Protein AF-A0A820IAK4-F1 (afdb_monomer_lite)

Foldseek 3Di:
DDDDDDPPPPPPPPPQPPDVPVPDDPVNVDPCVVDVPVPDDPVVVCVVVVADPVGDDPVRVCVVVVD

Sequence (67 aa):
MEEEPNGDTKNIIVNLPQDPIKNLTVAEMYDKEKYDLSTMVEVDVFTMLDATREGLTDEEVNERLLK

Secondary structure (DSSP, 8-state):
-----------------S-GGGG--HHHH--TTT--TTTS-HHHHHHHTT-BTTB--HHHHHHHH--

pLDDT: mean 71.8, std 14.2, range [46.56, 92.56]

Structure (mmCIF, N/CA/C/O backbone):
data_AF-A0A820IAK4-F1
#
_entry.id   AF-A0A820IAK4-F1
#
loo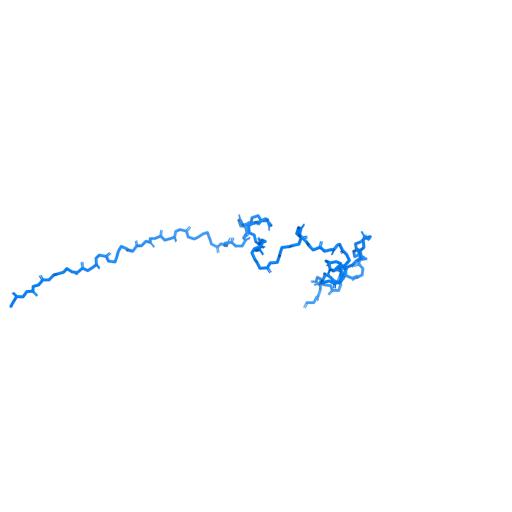p_
_atom_site.group_PDB
_atom_site.id
_atom_site.type_symbol
_atom_site.label_atom_id
_atom_site.label_alt_id
_atom_site.label_comp_id
_atom_site.label_asym_id
_atom_site.label_entity_id
_atom_site.label_seq_id
_atom_site.pdbx_PDB_ins_code
_atom_site.Cartn_x
_atom_site.Cartn_y
_atom_site.Cartn_z
_atom_site.occupancy
_atom_site.B_iso_or_equiv
_atom_site.auth_seq_id
_atom_site.auth_comp_id
_atom_site.auth_asym_id
_atom_site.auth_atom_id
_atom_site.pdbx_PDB_model_num
ATOM 1 N N . MET A 1 1 ? -62.317 5.804 19.458 1.00 50.38 1 MET A N 1
ATOM 2 C CA . MET A 1 1 ? -61.410 5.127 20.400 1.00 50.38 1 MET A CA 1
ATOM 3 C C . MET A 1 1 ? -60.859 3.939 19.653 1.00 50.38 1 MET A C 1
ATOM 5 O O . MET A 1 1 ? -61.586 2.971 19.511 1.00 50.38 1 MET A O 1
ATOM 9 N N . GLU A 1 2 ? -59.655 4.056 19.111 1.00 46.56 2 GLU A N 1
ATOM 10 C CA . GLU A 1 2 ? -58.865 2.906 18.669 1.00 46.56 2 GLU A CA 1
ATOM 11 C C . GLU A 1 2 ? -57.442 3.202 19.132 1.00 46.56 2 GLU A C 1
ATOM 13 O O . GLU A 1 2 ? -56.807 4.136 18.644 1.00 46.56 2 GLU A O 1
ATOM 18 N N . GLU A 1 3 ? -57.039 2.516 20.197 1.00 52.94 3 GLU A N 1
ATOM 19 C CA . GLU A 1 3 ? -55.674 2.528 20.706 1.00 52.94 3 GLU A CA 1
ATOM 20 C C . GLU A 1 3 ? -54.875 1.376 20.075 1.00 52.94 3 GLU A C 1
ATOM 22 O O . GLU A 1 3 ? -55.445 0.325 19.773 1.00 52.94 3 GLU A O 1
ATOM 27 N N . GLU A 1 4 ?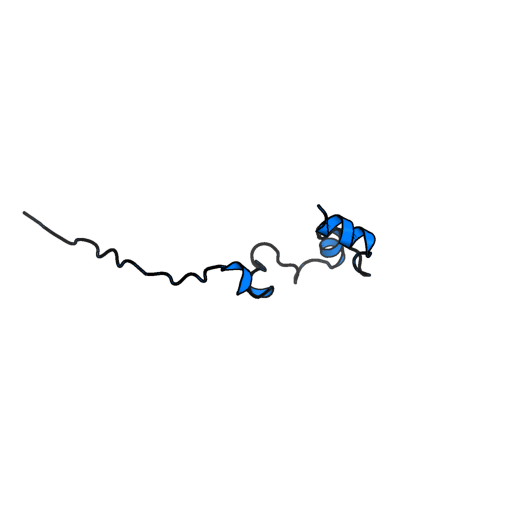 -53.553 1.594 20.004 1.00 54.44 4 GLU A N 1
ATOM 28 C CA . GLU A 1 4 ? -52.454 0.619 19.861 1.00 54.44 4 GLU A CA 1
ATOM 29 C C . GLU A 1 4 ? -52.118 0.102 18.432 1.00 54.44 4 GLU A C 1
ATOM 31 O O . GLU A 1 4 ? -53.006 -0.055 17.597 1.00 54.44 4 GLU A O 1
ATOM 36 N N . PRO A 1 5 ? -50.827 -0.171 18.111 1.00 52.00 5 PRO A N 1
ATOM 37 C CA . PRO A 1 5 ? -49.782 -0.557 19.054 1.00 52.00 5 PRO A CA 1
ATOM 38 C C . PRO A 1 5 ? -48.609 0.416 19.156 1.00 52.00 5 PRO A C 1
ATOM 40 O O . PRO A 1 5 ? -47.961 0.790 18.176 1.00 52.00 5 PRO A O 1
ATOM 43 N N . ASN A 1 6 ? -48.309 0.747 20.407 1.00 56.22 6 ASN A N 1
ATOM 44 C CA . ASN A 1 6 ? -47.039 1.260 20.874 1.00 56.22 6 ASN A CA 1
ATOM 45 C C . ASN A 1 6 ? -45.913 0.312 20.419 1.00 56.22 6 ASN A C 1
ATOM 47 O O . ASN A 1 6 ? -45.798 -0.821 20.886 1.00 56.22 6 ASN A O 1
ATOM 51 N N . GLY A 1 7 ? -45.122 0.747 19.438 1.00 55.41 7 GLY A N 1
ATOM 52 C CA . GLY A 1 7 ? -43.992 -0.021 18.933 1.00 55.41 7 GLY A CA 1
ATOM 53 C C . GLY A 1 7 ? -42.917 -0.108 20.006 1.00 55.41 7 GLY A C 1
ATOM 54 O O . GLY A 1 7 ? -42.249 0.888 20.274 1.00 55.41 7 GLY A O 1
ATOM 55 N N . ASP A 1 8 ? -42.755 -1.293 20.597 1.00 56.31 8 ASP A N 1
ATOM 56 C CA . ASP A 1 8 ? -41.681 -1.627 21.529 1.00 56.31 8 ASP A CA 1
ATOM 57 C C . ASP A 1 8 ? -40.316 -1.284 20.913 1.00 56.31 8 ASP A C 1
ATOM 59 O O . ASP A 1 8 ? -39.688 -2.096 20.222 1.00 56.31 8 ASP A O 1
ATOM 63 N N . THR A 1 9 ? -39.816 -0.078 21.176 1.00 58.34 9 THR A N 1
ATOM 64 C CA . THR A 1 9 ? -38.415 0.270 20.971 1.00 58.34 9 THR A CA 1
ATOM 65 C C . THR A 1 9 ? -37.612 -0.502 22.005 1.00 58.34 9 THR A C 1
ATOM 67 O O . THR A 1 9 ? -37.296 -0.034 23.097 1.00 58.34 9 THR A O 1
ATOM 70 N N . LYS A 1 10 ? -37.300 -1.754 21.669 1.00 58.56 10 LYS A N 1
ATOM 71 C CA . LYS A 1 10 ? -36.334 -2.551 22.415 1.00 58.56 10 LYS A CA 1
ATOM 72 C C . LYS A 1 10 ? -35.024 -1.774 22.396 1.00 58.56 10 LYS A C 1
ATOM 74 O O . LYS A 1 10 ? -34.365 -1.700 21.363 1.00 58.56 10 LYS A O 1
ATOM 79 N N . ASN A 1 11 ? -34.662 -1.182 23.530 1.00 54.47 11 ASN A N 1
ATOM 80 C CA . ASN A 1 11 ? -33.333 -0.628 23.742 1.00 54.47 11 ASN A CA 1
ATOM 81 C C . ASN A 1 11 ? -32.331 -1.781 23.635 1.00 54.47 11 ASN A C 1
ATOM 83 O O . ASN A 1 11 ? -32.122 -2.537 24.583 1.00 54.47 11 ASN A O 1
ATOM 87 N N . ILE A 1 12 ? -31.753 -1.952 22.448 1.00 62.91 12 ILE A N 1
ATOM 88 C CA . ILE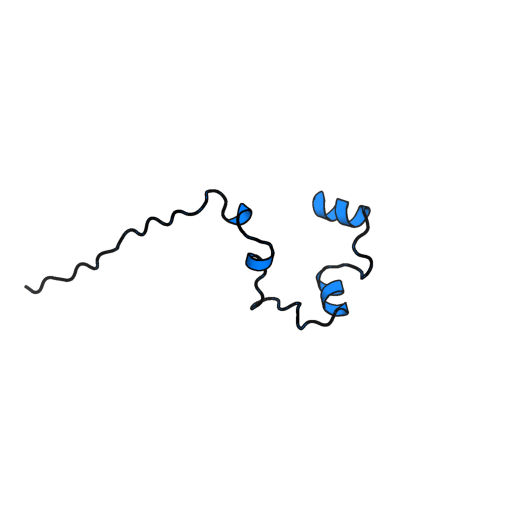 A 1 12 ? -30.669 -2.899 22.218 1.00 62.91 12 ILE A CA 1
ATOM 89 C C . ILE A 1 12 ? -29.433 -2.277 22.859 1.00 62.91 12 ILE A C 1
ATOM 91 O O . ILE A 1 12 ? -28.871 -1.312 22.345 1.00 62.91 12 ILE A O 1
ATOM 95 N N . ILE A 1 13 ? -29.022 -2.813 24.006 1.00 60.41 13 ILE A N 1
ATOM 96 C CA . ILE A 1 13 ? -27.736 -2.474 24.612 1.00 60.41 13 ILE A CA 1
ATOM 97 C C . ILE A 1 13 ? -26.664 -3.099 23.717 1.00 60.41 13 ILE A C 1
ATOM 99 O O . ILE A 1 13 ? -26.365 -4.288 23.817 1.00 60.41 13 ILE A O 1
ATOM 103 N N . VAL A 1 14 ? -26.123 -2.308 22.791 1.00 58.28 14 VAL A N 1
ATOM 104 C CA . VAL A 1 14 ? -24.980 -2.718 21.977 1.00 58.28 14 VAL A CA 1
ATOM 105 C C . VAL A 1 14 ? -23.753 -2.622 22.875 1.00 58.28 14 VAL A C 1
ATOM 107 O O . VAL A 1 14 ? -23.313 -1.524 23.212 1.00 58.28 14 VAL A O 1
ATOM 110 N N . ASN A 1 15 ? -23.218 -3.764 23.310 1.00 53.41 15 ASN A N 1
ATOM 111 C CA . ASN A 1 15 ? -21.939 -3.803 24.015 1.00 53.41 15 ASN A CA 1
ATOM 112 C C . ASN A 1 15 ? -20.821 -3.531 23.000 1.00 53.41 15 ASN A C 1
ATOM 114 O O . ASN A 1 15 ? -20.186 -4.456 22.494 1.00 53.41 15 ASN A O 1
ATOM 118 N N . LEU A 1 16 ? -20.652 -2.262 22.629 1.00 55.03 16 LEU A N 1
ATOM 119 C CA . LEU A 1 16 ? -19.570 -1.839 21.757 1.00 55.03 16 LEU A CA 1
ATOM 120 C C . LEU A 1 16 ? -18.273 -1.885 22.581 1.00 55.03 16 LEU A C 1
ATOM 122 O O . LEU A 1 16 ? -18.228 -1.278 23.656 1.00 55.03 16 LEU A O 1
ATOM 126 N N . PRO A 1 17 ? -17.228 -2.604 22.139 1.00 58.88 17 PRO A N 1
ATOM 127 C CA . PRO A 1 17 ? -15.934 -2.530 22.802 1.00 58.88 17 PRO A CA 1
ATOM 128 C C . PRO A 1 17 ? -15.489 -1.063 22.868 1.00 58.88 17 PRO A C 1
ATOM 130 O O . PRO A 1 17 ? -15.649 -0.329 21.897 1.00 58.88 17 PRO A O 1
ATOM 133 N N . GLN A 1 18 ? -14.945 -0.650 24.019 1.00 63.88 18 GLN A N 1
ATOM 134 C CA . GLN A 1 18 ? -14.500 0.727 24.310 1.00 63.88 18 GLN A CA 1
ATOM 135 C C . GLN A 1 18 ? -13.551 1.301 23.239 1.00 63.88 18 GLN A C 1
ATOM 137 O O . GLN A 1 18 ? -13.480 2.511 23.083 1.00 63.88 18 GLN A O 1
ATOM 142 N N . ASP A 1 19 ? -12.893 0.431 22.465 1.00 57.22 19 ASP A N 1
ATOM 143 C CA . ASP A 1 19 ? -12.103 0.764 21.283 1.00 57.22 19 ASP A CA 1
ATOM 144 C C . ASP A 1 19 ? -12.420 -0.233 20.146 1.00 57.22 19 ASP A C 1
ATOM 146 O O . ASP A 1 19 ? -11.757 -1.270 20.037 1.00 57.22 19 ASP A O 1
ATOM 150 N N . PRO A 1 20 ? -13.410 0.028 19.275 1.00 55.94 20 PRO A N 1
ATOM 151 C CA . PRO A 1 20 ? -13.768 -0.898 18.197 1.00 55.94 20 PRO A CA 1
ATOM 152 C C . PRO A 1 20 ? -12.616 -1.129 17.213 1.00 55.94 20 PRO A C 1
ATOM 154 O O . PRO A 1 20 ? -12.505 -2.209 16.650 1.00 55.94 20 PRO A O 1
ATOM 157 N N . ILE A 1 21 ? -11.704 -0.163 17.075 1.00 55.94 21 ILE A N 1
ATOM 158 C CA . ILE A 1 21 ? -10.548 -0.245 16.174 1.00 55.94 21 ILE A CA 1
ATOM 159 C C . ILE A 1 21 ? -9.502 -1.265 16.661 1.00 55.94 21 ILE A C 1
ATOM 161 O O . ILE A 1 21 ? -8.831 -1.879 15.840 1.00 55.94 21 ILE A O 1
ATOM 165 N N . LYS A 1 22 ? -9.368 -1.499 17.976 1.00 57.50 22 LYS A N 1
ATOM 166 C CA . LYS A 1 22 ? -8.316 -2.383 18.524 1.00 57.50 22 LYS A CA 1
ATOM 167 C C . LYS A 1 22 ? -8.617 -3.876 18.393 1.00 57.50 22 LYS A C 1
ATOM 169 O O . LYS A 1 22 ? -7.704 -4.683 18.536 1.00 57.50 22 LYS A O 1
ATOM 174 N N . ASN A 1 23 ? -9.873 -4.235 18.139 1.00 61.12 23 ASN A N 1
ATOM 175 C CA . ASN A 1 23 ? -10.313 -5.629 18.041 1.00 61.12 23 ASN A CA 1
ATOM 176 C C . ASN A 1 23 ? -10.567 -6.081 16.600 1.00 61.12 23 ASN A C 1
ATOM 178 O O . ASN A 1 23 ? -10.886 -7.248 16.393 1.00 61.12 23 ASN A O 1
ATOM 182 N N . LEU A 1 24 ? -10.452 -5.177 15.627 1.00 56.78 24 LEU A N 1
ATOM 183 C CA . LEU A 1 24 ? -10.600 -5.514 14.219 1.00 56.78 24 LEU A CA 1
ATOM 184 C C . LEU A 1 24 ? -9.275 -6.054 13.694 1.00 56.78 24 LEU A C 1
ATOM 186 O O . LEU A 1 24 ? -8.216 -5.446 13.851 1.00 56.78 24 LEU A O 1
ATOM 190 N N . THR A 1 25 ? -9.337 -7.205 13.045 1.00 69.00 25 THR A N 1
ATOM 191 C CA . THR A 1 25 ? -8.234 -7.691 12.227 1.00 69.00 25 THR A CA 1
ATOM 192 C C . THR A 1 25 ? -8.091 -6.806 10.988 1.00 69.00 25 THR A C 1
ATOM 194 O O . THR A 1 25 ? -9.056 -6.215 10.505 1.00 69.00 25 THR A O 1
ATOM 197 N N . VAL A 1 26 ? -6.884 -6.739 10.419 1.00 65.00 26 VAL A N 1
ATOM 198 C CA . VAL A 1 26 ? -6.632 -5.995 9.168 1.00 65.00 26 VAL A CA 1
ATOM 199 C C . VAL A 1 26 ? -7.589 -6.436 8.052 1.00 65.00 26 VAL A C 1
ATOM 201 O O . VAL A 1 26 ? -8.039 -5.611 7.263 1.00 65.00 26 VAL A O 1
ATOM 204 N N . ALA A 1 27 ? -7.958 -7.720 8.029 1.00 63.97 27 ALA A N 1
ATOM 205 C CA . ALA A 1 27 ? -8.928 -8.268 7.086 1.00 63.97 27 ALA A CA 1
ATOM 206 C C . ALA A 1 27 ? -10.350 -7.706 7.277 1.00 63.97 27 ALA A C 1
ATOM 208 O O . ALA A 1 27 ? -11.060 -7.536 6.295 1.00 63.97 27 ALA A O 1
ATOM 209 N N . GLU A 1 28 ? -10.759 -7.390 8.508 1.00 68.75 28 GLU A N 1
ATOM 210 C CA . GLU A 1 28 ? -12.069 -6.793 8.815 1.00 68.75 28 GLU A CA 1
ATOM 211 C C . GLU A 1 28 ? -12.093 -5.274 8.591 1.00 68.75 28 GLU A C 1
ATOM 213 O O . GLU A 1 28 ? -13.156 -4.701 8.365 1.00 68.75 28 GLU A O 1
ATOM 218 N N . MET A 1 29 ? -10.931 -4.613 8.625 1.00 65.00 29 MET A N 1
ATOM 219 C CA . MET A 1 29 ? -10.793 -3.198 8.244 1.00 65.00 29 MET A CA 1
ATOM 220 C C . MET A 1 29 ? -10.711 -3.003 6.724 1.00 65.00 29 MET A C 1
ATOM 222 O O . MET A 1 29 ? -10.935 -1.900 6.223 1.00 65.00 29 MET A O 1
ATOM 226 N N . TYR A 1 30 ? -10.368 -4.061 5.992 1.00 71.31 30 TYR A N 1
ATOM 227 C CA . TYR A 1 30 ? -10.235 -4.039 4.548 1.00 71.31 30 TYR A CA 1
ATOM 228 C C . TYR A 1 30 ? -11.601 -4.188 3.863 1.00 71.31 30 TYR A C 1
ATOM 230 O O . TYR A 1 30 ? -12.167 -5.275 3.760 1.00 71.31 30 TYR A O 1
ATOM 238 N N . ASP A 1 31 ? -12.131 -3.070 3.366 1.00 75.19 31 ASP A N 1
ATOM 239 C CA . ASP A 1 31 ? -13.372 -3.036 2.593 1.00 75.19 31 ASP A CA 1
ATOM 240 C C . ASP A 1 31 ? -13.122 -3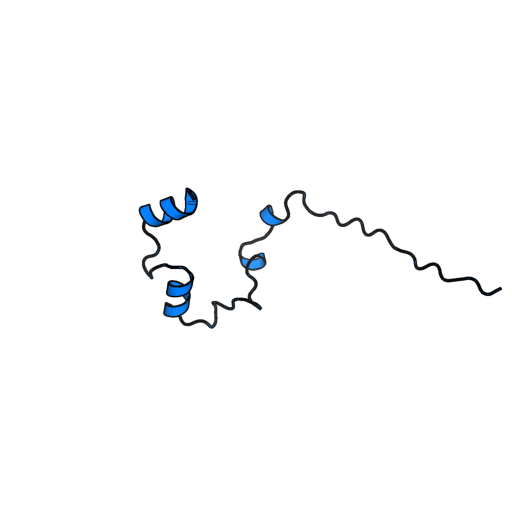.514 1.152 1.00 75.19 31 ASP A C 1
ATOM 242 O O . ASP A 1 31 ? -12.840 -2.726 0.242 1.00 75.19 31 ASP A O 1
ATOM 246 N N . LYS A 1 32 ? -13.213 -4.834 0.953 1.00 69.88 32 LYS A N 1
ATOM 247 C CA . LYS A 1 32 ? -13.035 -5.479 -0.356 1.00 69.88 32 LYS A CA 1
ATOM 248 C C . LYS A 1 32 ? -14.063 -5.013 -1.390 1.00 69.88 32 LYS A C 1
ATOM 250 O O . LYS A 1 32 ? -13.761 -5.031 -2.577 1.00 69.88 32 LYS A O 1
ATOM 255 N N . GLU A 1 33 ? -15.262 -4.604 -0.971 1.00 72.88 33 GLU A N 1
ATOM 256 C CA . GLU A 1 33 ? -16.290 -4.118 -1.900 1.00 72.88 33 GLU A CA 1
ATOM 257 C C . GLU A 1 33 ? -15.922 -2.747 -2.481 1.00 72.88 33 GLU A C 1
ATOM 259 O O . GLU A 1 33 ? -16.255 -2.460 -3.631 1.00 72.88 33 GLU A O 1
ATOM 264 N N . LYS A 1 34 ? -15.203 -1.914 -1.715 1.00 70.69 34 LYS A N 1
ATOM 265 C CA . LYS A 1 34 ? -14.726 -0.602 -2.180 1.00 70.69 34 LYS A CA 1
ATOM 266 C C . LYS A 1 34 ? -13.360 -0.636 -2.858 1.00 70.69 34 LYS A C 1
ATOM 268 O O . LYS A 1 34 ? -13.160 0.090 -3.829 1.00 70.69 34 LYS A O 1
ATOM 273 N N . TYR A 1 35 ? -12.422 -1.434 -2.355 1.00 64.81 35 TYR A N 1
ATOM 274 C CA . TYR A 1 35 ? -11.038 -1.441 -2.831 1.00 64.81 35 TYR A CA 1
ATOM 275 C C . TYR A 1 35 ? -10.531 -2.868 -2.999 1.00 64.81 35 TYR A C 1
ATOM 277 O O . TYR A 1 35 ? -9.765 -3.342 -2.170 1.00 64.81 35 TYR A O 1
ATOM 285 N N . ASP A 1 36 ? -10.935 -3.570 -4.060 1.00 73.38 36 ASP A N 1
ATOM 286 C CA . ASP A 1 36 ? -10.527 -4.960 -4.306 1.00 73.38 36 ASP A CA 1
ATOM 287 C C . ASP A 1 36 ? -9.125 -5.097 -4.934 1.00 73.38 36 ASP A C 1
ATOM 289 O O . ASP A 1 36 ? -8.964 -5.415 -6.115 1.00 73.38 36 ASP A O 1
ATOM 293 N N . LEU A 1 37 ? -8.096 -4.928 -4.107 1.00 70.56 37 LEU A N 1
ATOM 294 C CA . LEU A 1 37 ? -6.684 -5.130 -4.422 1.00 70.56 37 LEU A CA 1
ATOM 295 C C . LEU A 1 37 ? -6.380 -6.549 -4.939 1.00 70.56 37 LEU A C 1
ATOM 297 O O . LEU A 1 37 ? -5.357 -6.730 -5.588 1.00 70.56 37 LEU A O 1
ATOM 301 N N . SER A 1 38 ? -7.252 -7.548 -4.713 1.00 71.69 38 SER A N 1
ATOM 302 C CA . SER A 1 38 ? -7.046 -8.914 -5.234 1.00 71.69 38 SER A CA 1
ATOM 303 C C . SER A 1 38 ? -7.253 -9.031 -6.747 1.00 71.69 38 SER A C 1
ATOM 305 O O . SER A 1 38 ? -6.811 -10.003 -7.358 1.00 71.69 38 SER A O 1
ATOM 307 N N . THR A 1 39 ? -7.908 -8.038 -7.353 1.00 74.94 39 THR A N 1
ATOM 308 C CA . THR A 1 39 ? -8.175 -7.980 -8.799 1.00 74.94 39 THR A CA 1
ATOM 309 C C . THR A 1 39 ? -7.368 -6.901 -9.517 1.00 74.94 39 THR A C 1
ATOM 311 O O . THR A 1 39 ? -7.388 -6.837 -10.746 1.00 74.94 39 THR A O 1
ATOM 314 N N . MET A 1 40 ? -6.656 -6.056 -8.765 1.00 77.44 40 MET A N 1
ATOM 315 C CA . MET A 1 40 ? -5.862 -4.963 -9.319 1.00 77.44 40 MET A CA 1
ATOM 316 C C . MET A 1 40 ? -4.519 -5.464 -9.845 1.00 77.44 40 MET A C 1
ATOM 318 O O . MET A 1 40 ? -3.926 -6.404 -9.314 1.00 77.44 40 MET A O 1
ATOM 322 N N . VAL A 1 41 ? -4.022 -4.813 -10.898 1.00 85.31 41 VAL A N 1
ATOM 323 C CA . VAL A 1 41 ? -2.678 -5.086 -11.406 1.00 85.31 41 VAL A CA 1
ATOM 324 C C . VAL A 1 41 ? -1.668 -4.601 -10.370 1.00 85.31 41 VAL A C 1
ATOM 326 O O . VAL A 1 41 ? -1.795 -3.503 -9.835 1.00 85.31 41 VAL A O 1
ATOM 329 N N . GLU A 1 42 ? -0.642 -5.410 -10.108 1.00 83.31 42 GLU A N 1
ATOM 330 C CA . GLU A 1 42 ? 0.390 -5.145 -9.097 1.00 83.31 42 GLU A CA 1
ATOM 331 C C . GLU A 1 42 ? 0.995 -3.727 -9.219 1.00 83.31 42 GLU A C 1
ATOM 333 O O . GLU A 1 42 ? 1.176 -3.037 -8.219 1.00 83.31 42 GLU A O 1
ATOM 338 N N . VAL A 1 43 ? 1.218 -3.245 -10.448 1.00 84.81 43 VAL A N 1
ATOM 339 C CA . VAL A 1 43 ? 1.734 -1.888 -10.713 1.00 84.81 43 VAL A CA 1
ATOM 340 C C . VAL A 1 43 ? 0.783 -0.774 -10.259 1.00 84.81 43 VAL A C 1
ATOM 342 O O . VAL A 1 43 ? 1.235 0.252 -9.748 1.00 84.81 43 VAL A O 1
ATOM 345 N N . ASP A 1 44 ? -0.526 -0.978 -10.398 1.00 82.69 44 ASP A N 1
ATOM 346 C CA . ASP A 1 44 ? -1.536 0.006 -10.007 1.00 82.69 44 ASP A CA 1
ATOM 347 C C . ASP A 1 44 ? -1.647 0.073 -8.481 1.00 82.69 44 ASP A C 1
ATOM 349 O O . ASP A 1 44 ? -1.801 1.155 -7.917 1.00 82.69 44 ASP A O 1
ATOM 353 N N . VAL A 1 45 ? -1.497 -1.072 -7.802 1.00 82.56 45 VAL A N 1
ATOM 354 C CA . VAL A 1 45 ? -1.458 -1.148 -6.333 1.00 82.56 45 VAL A CA 1
ATOM 355 C C . VAL A 1 45 ? -0.240 -0.406 -5.788 1.00 82.56 45 VAL A C 1
ATOM 357 O O . VAL A 1 45 ? -0.377 0.412 -4.881 1.00 82.56 45 VAL A O 1
ATOM 360 N N . PHE A 1 46 ? 0.942 -0.632 -6.363 1.00 87.75 46 PHE A N 1
ATOM 361 C CA . PHE A 1 46 ? 2.161 0.072 -5.962 1.00 87.75 46 PHE A CA 1
ATOM 362 C C . PHE A 1 46 ? 2.077 1.578 -6.211 1.00 87.75 46 PHE A C 1
ATOM 364 O O . PHE A 1 46 ? 2.435 2.362 -5.337 1.00 87.75 46 PHE A O 1
ATOM 371 N N . THR A 1 47 ? 1.505 1.987 -7.343 1.00 86.38 47 THR A N 1
ATOM 372 C CA . THR A 1 47 ? 1.260 3.407 -7.632 1.00 86.38 47 THR A CA 1
ATOM 373 C C . THR A 1 47 ? 0.284 4.024 -6.628 1.00 86.38 47 THR A C 1
ATOM 375 O O . THR A 1 47 ? 0.517 5.122 -6.133 1.00 86.38 47 THR A O 1
ATOM 378 N N . MET A 1 48 ? -0.801 3.321 -6.291 1.00 84.56 48 MET A N 1
ATOM 379 C CA . MET A 1 48 ? -1.801 3.798 -5.330 1.00 84.56 48 MET A CA 1
ATOM 380 C C . MET A 1 48 ? -1.231 3.952 -3.917 1.00 84.56 48 MET A C 1
ATOM 382 O O . MET A 1 48 ? -1.581 4.897 -3.213 1.00 84.56 48 MET A O 1
ATOM 386 N N . LEU A 1 49 ? -0.373 3.023 -3.497 1.00 85.06 49 LEU A N 1
ATOM 387 C CA . LEU A 1 49 ? 0.255 3.031 -2.174 1.00 85.06 49 LEU A CA 1
ATOM 388 C C . LEU A 1 49 ? 1.512 3.912 -2.104 1.00 85.06 49 LEU A C 1
ATOM 390 O O . LEU A 1 49 ? 2.116 4.017 -1.028 1.00 85.06 49 LEU A O 1
ATOM 394 N N . ASP A 1 50 ? 1.889 4.530 -3.231 1.00 87.06 50 ASP A N 1
ATOM 395 C CA . ASP A 1 50 ? 3.143 5.262 -3.418 1.00 87.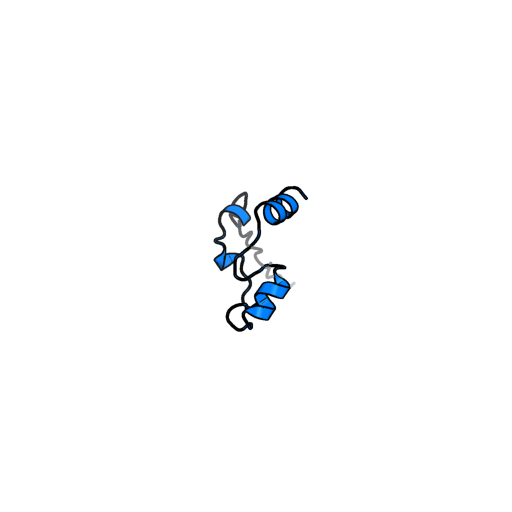06 50 ASP A CA 1
ATOM 396 C C . ASP A 1 50 ? 4.328 4.429 -2.907 1.00 87.06 50 ASP A C 1
ATOM 398 O O . ASP A 1 50 ? 5.073 4.832 -2.021 1.00 87.06 50 ASP A O 1
ATOM 402 N N . ALA A 1 51 ? 4.397 3.176 -3.348 1.00 89.56 51 ALA A N 1
ATOM 403 C CA . ALA A 1 51 ? 5.346 2.185 -2.864 1.00 89.56 51 ALA A CA 1
ATOM 404 C C . ALA A 1 51 ? 6.012 1.464 -4.034 1.00 89.56 51 ALA A C 1
ATOM 406 O O . ALA A 1 51 ? 5.516 1.473 -5.160 1.00 89.56 51 ALA A O 1
ATOM 407 N N . THR A 1 52 ? 7.134 0.803 -3.758 1.00 89.12 52 THR A N 1
ATOM 408 C CA . THR A 1 52 ? 7.829 -0.034 -4.742 1.00 89.12 52 THR A CA 1
ATOM 409 C C . THR A 1 52 ? 7.656 -1.516 -4.426 1.00 89.12 52 THR A C 1
ATOM 411 O O . THR A 1 52 ? 7.172 -1.888 -3.352 1.00 89.12 52 THR A O 1
ATOM 414 N N . ARG A 1 53 ? 8.083 -2.383 -5.352 1.00 86.94 53 ARG A N 1
ATOM 415 C CA . ARG A 1 53 ? 8.072 -3.839 -5.150 1.00 86.94 53 ARG A CA 1
ATOM 416 C C . ARG A 1 53 ? 9.000 -4.259 -4.009 1.00 86.94 53 ARG A C 1
ATOM 418 O O . ARG A 1 53 ? 8.728 -5.232 -3.312 1.00 86.94 53 ARG A O 1
ATOM 425 N N . GLU A 1 54 ? 10.079 -3.515 -3.820 1.00 91.25 54 GLU A N 1
ATOM 426 C CA . GLU A 1 54 ? 11.064 -3.676 -2.756 1.00 91.25 54 GLU A CA 1
ATOM 427 C C . GLU A 1 54 ? 10.569 -3.112 -1.411 1.00 91.25 54 GLU A C 1
ATOM 429 O O . GLU A 1 54 ? 11.198 -3.348 -0.380 1.00 91.25 54 GLU A O 1
ATOM 434 N N . GLY A 1 55 ? 9.420 -2.427 -1.407 1.00 88.50 55 GLY A N 1
ATOM 435 C CA . GLY A 1 55 ? 8.813 -1.803 -0.237 1.00 88.50 55 GLY A CA 1
ATOM 436 C C . GLY A 1 55 ? 9.100 -0.304 -0.147 1.00 88.50 55 GLY A C 1
ATOM 437 O O . GLY A 1 55 ? 9.311 0.366 -1.159 1.00 88.50 55 GLY A O 1
ATOM 438 N N . LEU A 1 56 ? 9.051 0.217 1.078 1.00 90.62 56 LEU A N 1
ATOM 439 C CA . LEU A 1 56 ? 9.440 1.586 1.412 1.00 90.62 56 LEU A CA 1
ATOM 440 C C . LEU A 1 56 ? 10.813 1.567 2.081 1.00 90.62 56 LEU A C 1
ATOM 442 O O . LEU A 1 56 ? 11.138 0.644 2.830 1.00 90.62 56 LEU A O 1
ATOM 446 N N . THR A 1 57 ? 11.596 2.606 1.836 1.00 92.56 57 THR A N 1
ATOM 447 C CA . THR A 1 57 ? 12.836 2.878 2.559 1.00 92.56 57 THR A CA 1
ATOM 448 C C . THR A 1 57 ? 12.547 3.344 3.987 1.00 92.56 57 THR A C 1
ATOM 450 O O . THR A 1 57 ? 11.472 3.866 4.288 1.00 92.56 57 THR A O 1
ATOM 453 N N . ASP A 1 58 ? 13.529 3.204 4.880 1.00 92.44 58 ASP A N 1
ATOM 454 C CA . ASP A 1 58 ? 13.405 3.662 6.271 1.00 92.44 58 ASP A CA 1
ATOM 455 C C . ASP A 1 58 ? 13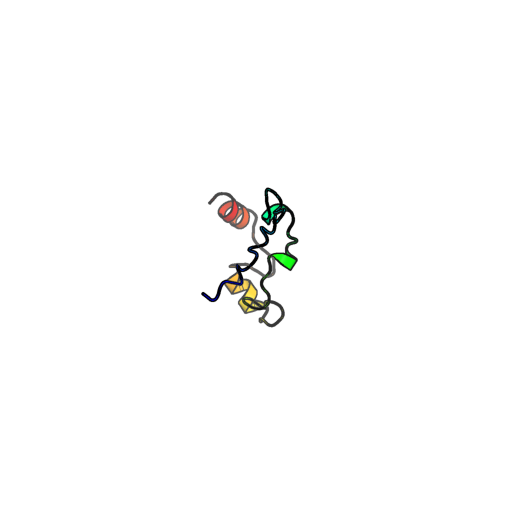.092 5.167 6.366 1.00 92.44 58 ASP A C 1
ATOM 457 O O . ASP A 1 58 ? 12.395 5.609 7.280 1.00 92.44 58 ASP A O 1
ATOM 461 N N . GLU A 1 59 ? 13.588 5.962 5.414 1.00 91.69 59 GLU A N 1
ATOM 462 C CA . GLU A 1 59 ? 13.314 7.397 5.319 1.00 91.69 59 GLU A CA 1
ATOM 463 C C . GLU A 1 59 ? 11.840 7.661 4.985 1.00 91.69 59 GLU A C 1
ATOM 465 O O . GLU A 1 59 ? 11.166 8.371 5.729 1.00 91.69 59 GLU A O 1
ATOM 470 N N . GLU A 1 60 ? 11.299 7.007 3.953 1.00 89.94 60 GLU A N 1
ATOM 471 C CA . GLU A 1 60 ? 9.885 7.124 3.563 1.00 89.94 60 GLU A CA 1
ATOM 472 C C . GLU A 1 60 ? 8.936 6.632 4.664 1.00 89.94 60 GLU A C 1
ATOM 474 O O . GLU A 1 60 ? 7.875 7.219 4.894 1.00 89.94 60 GLU A O 1
ATOM 479 N N . VAL A 1 61 ? 9.310 5.567 5.379 1.00 90.50 61 VAL A N 1
ATOM 480 C CA . VAL A 1 61 ? 8.550 5.087 6.542 1.00 90.50 61 VAL A CA 1
ATOM 481 C C . VAL A 1 61 ? 8.538 6.145 7.644 1.00 90.50 61 VAL A C 1
ATOM 483 O O . VAL A 1 61 ? 7.472 6.458 8.181 1.00 90.50 61 VAL A O 1
ATOM 486 N N . ASN A 1 62 ? 9.695 6.729 7.964 1.00 92.25 62 ASN A N 1
ATOM 487 C CA . ASN A 1 62 ? 9.796 7.768 8.985 1.00 92.25 62 ASN A CA 1
ATOM 488 C C . ASN A 1 62 ? 8.995 9.020 8.611 1.00 92.25 62 ASN A C 1
ATOM 490 O O . ASN A 1 62 ? 8.291 9.559 9.463 1.00 92.25 62 ASN A O 1
ATOM 494 N N . GLU A 1 63 ? 9.029 9.454 7.350 1.00 90.56 63 GLU A N 1
ATOM 495 C CA . GLU A 1 63 ? 8.224 10.589 6.889 1.00 90.56 63 GLU A CA 1
ATOM 496 C C . GLU A 1 63 ? 6.716 10.349 7.035 1.00 90.56 63 GLU A C 1
ATOM 498 O O . GLU A 1 63 ? 5.975 11.278 7.357 1.00 90.56 63 GLU A O 1
ATOM 503 N N . ARG A 1 64 ? 6.246 9.112 6.822 1.00 89.94 64 ARG A N 1
ATOM 504 C CA . ARG A 1 64 ? 4.823 8.756 6.963 1.00 89.94 64 ARG A CA 1
ATOM 505 C C . ARG A 1 64 ? 4.377 8.648 8.417 1.00 89.94 64 ARG A C 1
ATOM 507 O O . ARG A 1 64 ? 3.229 8.964 8.710 1.00 89.94 64 ARG A O 1
ATOM 514 N N . LEU A 1 65 ? 5.252 8.192 9.313 1.00 86.50 65 LEU A N 1
ATOM 515 C CA . LEU A 1 65 ? 4.932 8.020 10.734 1.00 86.50 65 LEU A CA 1
ATOM 516 C C . LEU A 1 65 ? 5.029 9.317 11.544 1.00 86.50 65 LEU A C 1
ATOM 518 O O . LEU A 1 65 ? 4.361 9.440 12.568 1.00 86.50 65 LEU A O 1
ATOM 522 N N . LEU A 1 66 ? 5.885 10.252 11.127 1.00 76.31 66 LEU A N 1
ATOM 523 C CA . LEU A 1 66 ? 6.163 11.496 11.856 1.00 76.31 66 LEU A CA 1
ATOM 524 C C . LEU A 1 66 ? 5.342 12.701 11.362 1.00 76.31 66 LEU A C 1
ATOM 526 O O . LEU A 1 66 ? 5.524 13.806 11.877 1.00 76.31 66 LEU A O 1
ATOM 530 N N . LYS A 1 67 ? 4.468 12.496 10.373 1.00 54.72 67 LYS A N 1
ATOM 531 C CA . LYS A 1 67 ? 3.501 13.483 9.875 1.00 54.72 67 LYS A CA 1
ATOM 532 C C . LYS A 1 67 ? 2.222 13.482 10.704 1.00 54.72 67 LYS A C 1
ATOM 534 O O . LYS A 1 67 ? 1.683 14.593 10.907 1.00 54.72 67 LYS A O 1
#

Radius of gyration: 22.77 Å; chains: 1; bounding box: 75×22×36 Å

Organism: NCBI:txid392030